Protein AF-0000000075168129 (afdb_homodimer)

Secondary structure (DSSP, 8-state):
----HHHHHHHHHHHHHHHHHHHHHTTTSSS--GGGS-HHHHHHTT--S---HHHHHHHHHHHHHHHHHHHHHHHTT-/----HHHHHHHHHHHHHHHHHHHHHTTTSSS--GGGS-HHHHHHTT--S---HHHHHHHHHHHHHHHHHHHHHHHTT-

Solvent-accessible surface area (backbone atoms only — not comparable to full-atom values): 9286 Å² total; per-residue (Å²): 131,84,73,55,58,57,58,56,52,50,52,54,49,51,58,52,46,53,51,52,53,50,47,64,75,34,66,86,45,91,68,62,57,79,86,68,49,51,57,70,57,28,53,76,67,73,41,72,72,68,72,49,66,68,58,48,52,47,50,49,51,50,52,49,51,52,51,49,53,55,52,52,59,56,61,62,68,110,130,85,74,55,58,57,57,56,50,50,52,52,49,50,56,52,47,53,52,52,52,49,47,64,75,35,64,86,44,89,68,61,58,78,87,69,49,51,57,72,56,27,54,76,66,74,41,70,73,67,72,49,66,68,59,48,54,49,52,49,53,47,51,51,53,51,50,49,51,53,51,53,57,57,60,64,67,112

Radius of gyration: 18.95 Å; Cα contacts (8 Å, |Δi|>4): 86; chains: 2; bounding box: 44×55×43 Å

Sequence (156 aa):
VFQPVKKRWESLLSDYKKITIWEASNSASAYGPYSSLKPGRRRKLHLPYSFDQQVFRSLDAVIKAQEARIASSATDIDVFQPVKKRWESLLSDYKKITIWEASNSASAYGPYSSLKPGRRRKLHLPYSFDQQVFRSLDAVIKAQEARIASSATDID

Organism: Asparagus officinalis (NCBI:txid4686)

Foldseek 3Di:
DPPDPVVVVVVLVVLLCLQVVVCVVCVVPPQDHPVSDQLVVCVVSVHDSDDDPVSSVVVVVVVVVVVVVVVVVVVVVD/DPPDPVVVVVVLVVLLCLQVVVCVVQVVPPQDHPVSDDLVVCVVSVHDSDDDPVSSVVVVVVVVVVVVVVVVVVVVVD

Structure (mmCIF, N/CA/C/O backbone):
data_AF-0000000075168129-model_v1
#
loop_
_entity.id
_entity.type
_entity.pdbx_description
1 polymer 'Uncharacterized protein'
#
loop_
_atom_site.group_PDB
_atom_site.id
_atom_site.type_symbol
_atom_site.label_atom_id
_atom_site.label_alt_id
_atom_site.label_comp_id
_atom_site.label_asym_id
_atom_site.label_entity_id
_atom_site.label_seq_i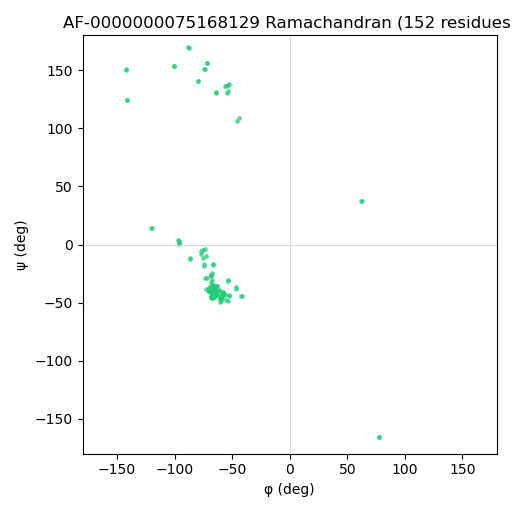d
_atom_site.pdbx_PDB_ins_code
_atom_site.Cartn_x
_atom_site.Cartn_y
_atom_site.Cartn_z
_atom_site.occupancy
_atom_site.B_iso_or_equiv
_atom_site.auth_seq_id
_atom_site.auth_comp_id
_atom_site.auth_asym_id
_atom_site.auth_atom_id
_atom_site.pdbx_PDB_model_num
ATOM 1 N N . VAL A 1 1 ? 1.338 2.492 -20.922 1 44.59 1 VAL A N 1
ATOM 2 C CA . VAL A 1 1 ? 2.543 2.014 -20.25 1 44.59 1 VAL A CA 1
ATOM 3 C C . VAL A 1 1 ? 2.244 1.745 -18.781 1 44.59 1 VAL A C 1
ATOM 5 O O . VAL A 1 1 ? 1.862 2.656 -18.047 1 44.59 1 VAL A O 1
ATOM 8 N N . PHE A 1 2 ? 1.716 0.613 -18.406 1 59.41 2 PHE A N 1
ATOM 9 C CA . PHE A 1 2 ? 1.431 0.196 -17.047 1 59.41 2 PHE A CA 1
ATOM 10 C C . PHE A 1 2 ? 2.619 0.48 -16.125 1 59.41 2 PHE A C 1
ATOM 12 O O . PHE A 1 2 ?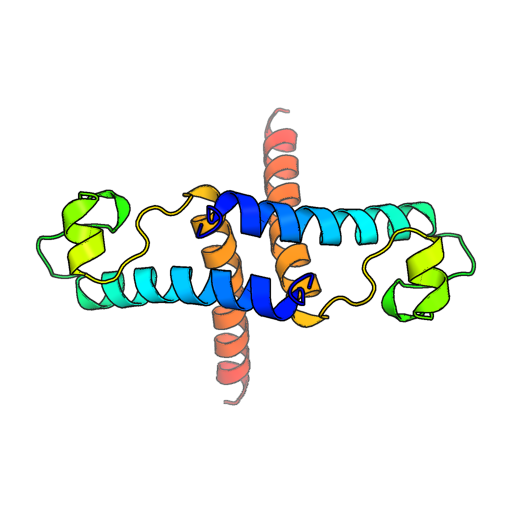 3.771 0.33 -16.547 1 59.41 2 PHE A O 1
ATOM 19 N N . GLN A 1 3 ? 2.562 1.463 -15.258 1 70.62 3 GLN A N 1
ATOM 20 C CA . GLN A 1 3 ? 3.625 1.721 -14.289 1 70.62 3 GLN A CA 1
ATOM 21 C C . GLN A 1 3 ? 3.939 0.471 -13.477 1 70.62 3 GLN A C 1
ATOM 23 O O . GLN A 1 3 ? 3.037 -0.285 -13.109 1 70.62 3 GLN A O 1
ATOM 28 N N . PRO A 1 4 ? 5.27 0.147 -13.352 1 86.94 4 PRO A N 1
ATOM 29 C CA . PRO A 1 4 ? 5.66 -0.979 -12.5 1 86.94 4 PRO A CA 1
ATOM 30 C C . PRO A 1 4 ? 5.109 -0.862 -11.078 1 86.94 4 PRO A C 1
ATOM 32 O O . PRO A 1 4 ? 4.941 0.248 -10.57 1 86.94 4 PRO A O 1
ATOM 35 N N . VAL A 1 5 ? 4.633 -1.906 -10.539 1 92.12 5 VAL A N 1
ATOM 36 C CA . VAL A 1 5 ? 4.023 -1.967 -9.219 1 92.12 5 VAL A CA 1
ATOM 37 C C . VAL A 1 5 ? 4.906 -1.231 -8.211 1 92.12 5 VAL A C 1
ATOM 39 O O . VAL A 1 5 ? 4.398 -0.544 -7.316 1 92.12 5 VAL A O 1
ATOM 42 N N . LYS A 1 6 ? 6.176 -1.323 -8.344 1 93.06 6 LYS A N 1
ATOM 43 C CA . LYS A 1 6 ? 7.098 -0.678 -7.41 1 93.06 6 LYS A CA 1
ATOM 44 C C . LYS A 1 6 ? 6.984 0.842 -7.488 1 93.06 6 LYS A C 1
ATOM 46 O O . LYS A 1 6 ? 7.023 1.526 -6.465 1 93.06 6 LYS A O 1
ATOM 51 N N . LYS A 1 7 ? 6.852 1.32 -8.688 1 92.56 7 LYS A N 1
ATOM 52 C CA . LYS A 1 7 ? 6.73 2.766 -8.859 1 92.56 7 LYS A CA 1
ATOM 53 C C . LYS A 1 7 ? 5.41 3.279 -8.297 1 92.56 7 LYS A C 1
ATOM 55 O O . LYS A 1 7 ? 5.359 4.363 -7.711 1 92.56 7 LYS A O 1
ATOM 60 N N . ARG A 1 8 ? 4.277 2.549 -8.484 1 92.38 8 ARG A N 1
ATOM 61 C CA . ARG A 1 8 ? 2.996 2.93 -7.902 1 92.38 8 ARG A CA 1
ATOM 62 C C . ARG A 1 8 ? 3.08 2.969 -6.379 1 92.38 8 ARG A C 1
ATOM 64 O O . ARG A 1 8 ? 2.566 3.895 -5.746 1 92.38 8 ARG A O 1
ATOM 71 N N . TRP A 1 9 ? 3.725 1.949 -5.828 1 94.69 9 TRP A N 1
ATOM 72 C CA . TRP A 1 9 ? 3.93 1.874 -4.387 1 94.69 9 TRP A CA 1
ATOM 73 C C . TRP A 1 9 ? 4.75 3.061 -3.891 1 94.69 9 TRP A C 1
ATOM 75 O O . TRP A 1 9 ? 4.352 3.744 -2.941 1 94.69 9 TRP A O 1
ATOM 85 N N . GLU A 1 10 ? 5.82 3.361 -4.582 1 93.81 10 GLU A N 1
ATOM 86 C CA . GLU A 1 10 ? 6.707 4.461 -4.207 1 93.81 10 GLU A CA 1
ATOM 87 C C . GLU A 1 10 ? 5.98 5.801 -4.277 1 93.81 10 GLU A C 1
ATOM 89 O O . GLU A 1 10 ? 6.23 6.688 -3.459 1 93.81 10 GLU A O 1
ATOM 94 N N . SER A 1 11 ? 5.137 5.883 -5.234 1 92.38 11 SER A N 1
ATOM 95 C CA . SER A 1 11 ? 4.355 7.105 -5.383 1 92.38 11 SER A CA 1
ATOM 96 C C . SER A 1 11 ? 3.418 7.309 -4.195 1 92.38 11 SER A C 1
ATOM 98 O O . SER A 1 11 ? 3.266 8.43 -3.705 1 92.38 11 SER A O 1
ATOM 100 N N . LEU A 1 12 ? 2.816 6.254 -3.734 1 94.12 12 LEU A N 1
ATOM 101 C CA . LEU A 1 12 ? 1.946 6.305 -2.564 1 94.12 12 LEU A CA 1
ATOM 102 C C . LEU A 1 12 ? 2.734 6.684 -1.315 1 94.12 12 LEU A C 1
ATOM 104 O O . LEU A 1 12 ? 2.307 7.543 -0.544 1 94.12 12 LEU A O 1
ATOM 108 N N . LEU A 1 13 ? 3.91 6.125 -1.262 1 95.31 13 LEU A N 1
ATOM 109 C CA . LEU A 1 13 ? 4.75 6.352 -0.091 1 95.31 13 LEU A CA 1
ATOM 110 C C . LEU A 1 13 ? 5.254 7.789 -0.053 1 95.31 13 LEU A C 1
ATOM 112 O O . LEU A 1 13 ? 5.383 8.375 1.022 1 95.31 13 LEU A O 1
ATOM 116 N N . SER A 1 14 ? 5.543 8.281 -1.188 1 96 14 SER A N 1
ATOM 117 C CA . SER A 1 14 ? 6.031 9.656 -1.27 1 96 14 SER A CA 1
ATOM 118 C C . SER A 1 14 ? 5.004 10.641 -0.717 1 96 14 SER A C 1
ATOM 120 O O . SER A 1 14 ? 5.352 11.547 0.045 1 96 14 SER A O 1
ATOM 122 N N . ASP A 1 15 ? 3.709 10.453 -1.128 1 95.56 15 ASP A N 1
ATOM 123 C CA . ASP A 1 15 ? 2.645 11.32 -0.632 1 95.56 15 ASP A CA 1
ATOM 124 C C . ASP A 1 15 ? 2.439 11.133 0.87 1 95.56 15 ASP A C 1
ATOM 126 O O . ASP A 1 15 ? 2.283 12.109 1.606 1 95.56 15 ASP A O 1
ATOM 130 N N . TYR A 1 16 ? 2.479 9.953 1.354 1 96.5 16 TYR A N 1
ATOM 131 C CA . TYR A 1 16 ? 2.375 9.633 2.773 1 96.5 16 TYR A CA 1
ATOM 132 C C . TYR A 1 16 ? 3.492 10.305 3.566 1 96.5 16 TYR A C 1
ATOM 134 O O . TYR A 1 16 ? 3.24 10.922 4.605 1 96.5 16 TYR A O 1
ATOM 142 N N . LYS A 1 17 ? 4.695 10.219 3.053 1 96.31 17 LYS A N 1
ATOM 143 C CA . LYS A 1 17 ? 5.848 10.781 3.746 1 96.31 17 LYS A CA 1
ATOM 144 C C . LYS A 1 17 ? 5.766 12.305 3.814 1 96.31 17 LYS A C 1
ATOM 146 O O . LYS A 1 17 ? 6.152 12.906 4.816 1 96.31 17 LYS A O 1
ATOM 151 N N . LYS A 1 18 ? 5.348 12.852 2.775 1 96.25 18 LYS A N 1
ATOM 152 C CA . LYS A 1 18 ? 5.191 14.305 2.76 1 96.25 18 LYS A CA 1
ATOM 153 C C . LYS A 1 18 ? 4.273 14.766 3.887 1 96.25 18 LYS A C 1
ATOM 155 O O . LYS A 1 18 ? 4.586 15.734 4.59 1 96.25 18 LYS A O 1
ATOM 160 N N . ILE A 1 19 ? 3.18 14.062 4.098 1 96.31 19 ILE A N 1
ATOM 161 C CA . ILE A 1 19 ? 2.207 14.406 5.129 1 96.31 19 ILE A CA 1
ATOM 162 C C . ILE A 1 19 ? 2.822 14.188 6.508 1 96.31 19 ILE A C 1
ATOM 164 O O . ILE A 1 19 ? 2.742 15.062 7.375 1 96.31 19 ILE A O 1
ATOM 168 N N . THR A 1 20 ? 3.457 13.094 6.656 1 95.5 20 THR A N 1
ATOM 169 C CA . THR A 1 20 ? 4.004 12.742 7.961 1 95.5 20 THR A CA 1
ATOM 170 C C . THR A 1 20 ? 5.141 13.688 8.344 1 95.5 20 THR A C 1
ATOM 172 O O . THR A 1 20 ? 5.25 14.094 9.5 1 95.5 20 THR A O 1
ATOM 175 N N . ILE A 1 21 ? 5.984 13.992 7.359 1 94.31 21 ILE A N 1
ATOM 176 C CA . ILE A 1 21 ? 7.098 14.898 7.602 1 94.31 21 ILE A CA 1
ATOM 177 C C . ILE A 1 21 ? 6.562 16.281 7.941 1 94.31 21 ILE A C 1
ATOM 179 O O . ILE A 1 21 ? 7.039 16.938 8.875 1 94.31 21 ILE A O 1
ATOM 183 N N . TRP A 1 22 ? 5.598 16.672 7.168 1 95.12 22 TRP A N 1
ATOM 184 C CA . TRP A 1 22 ? 4.984 17.953 7.449 1 95.12 22 TRP A CA 1
ATOM 185 C C . TRP A 1 22 ? 4.375 17.984 8.844 1 95.12 22 TRP A C 1
ATOM 187 O O . TRP A 1 22 ? 4.582 18.938 9.609 1 95.12 22 TRP A O 1
ATOM 197 N N . GLU A 1 23 ? 3.582 16.953 9.211 1 93.81 23 GLU A N 1
ATOM 198 C CA . GLU A 1 23 ? 2.932 16.906 10.516 1 93.81 23 GLU A CA 1
ATOM 199 C C . GLU A 1 23 ? 3.957 16.891 11.641 1 93.81 23 GLU A C 1
ATOM 201 O O . GLU A 1 23 ? 3.758 17.516 12.68 1 93.81 23 GLU A O 1
ATOM 206 N N . ALA A 1 24 ? 5.004 16.172 11.398 1 92.12 24 ALA A N 1
ATOM 207 C CA . ALA A 1 24 ? 6.059 16.094 12.406 1 92.12 24 ALA A CA 1
ATOM 208 C C . ALA A 1 24 ? 6.711 17.469 12.617 1 92.12 24 ALA A C 1
ATOM 210 O O . ALA A 1 24 ? 7.031 17.828 13.75 1 92.12 24 ALA A O 1
ATOM 211 N N . SER A 1 25 ? 6.906 18.172 11.562 1 91.56 25 SER A N 1
ATOM 212 C CA . SER A 1 25 ? 7.578 19.469 11.609 1 91.56 25 SER A CA 1
ATOM 213 C C . SER A 1 25 ? 6.668 20.547 12.195 1 91.56 25 SER A C 1
ATOM 215 O O . SER A 1 25 ? 7.148 21.562 12.695 1 91.56 25 SER A O 1
ATOM 217 N N . ASN A 1 26 ? 5.367 20.281 12.242 1 89.38 26 ASN A N 1
ATOM 218 C CA . ASN A 1 26 ? 4.422 21.297 12.672 1 89.38 26 ASN A CA 1
ATOM 219 C C . ASN A 1 26 ? 3.637 20.859 13.898 1 89.38 26 ASN A C 1
ATOM 221 O O . ASN A 1 26 ? 2.543 21.359 14.156 1 89.38 26 ASN A O 1
ATOM 225 N N . SER A 1 27 ? 4.09 19.875 14.5 1 82.31 27 SER A N 1
ATOM 226 C CA . SER A 1 27 ? 3.42 19.297 15.672 1 82.31 27 SER A CA 1
ATOM 227 C C . SER A 1 27 ? 3.154 20.359 16.734 1 82.31 27 SER A C 1
ATOM 229 O O . SER A 1 27 ? 2.148 20.312 17.438 1 82.31 27 SER A O 1
ATOM 231 N N . ALA A 1 28 ? 3.998 21.281 16.75 1 78.5 28 ALA A N 1
ATOM 232 C CA . ALA A 1 28 ? 3.883 22.328 17.766 1 78.5 28 ALA A CA 1
ATOM 233 C C . ALA A 1 28 ? 3.158 23.547 17.203 1 78.5 28 ALA A C 1
ATOM 235 O O . ALA A 1 28 ? 2.846 24.484 17.938 1 78.5 28 ALA A O 1
ATOM 236 N N . SER A 1 29 ? 2.818 23.375 15.992 1 74.44 29 SER A N 1
ATOM 237 C CA . SER A 1 29 ? 2.232 24.547 15.352 1 74.44 29 SER A CA 1
ATOM 238 C C . SER A 1 29 ? 0.725 24.609 15.57 1 74.44 29 SER A C 1
ATOM 240 O O . SER A 1 29 ? 0.138 23.672 16.125 1 74.44 29 SER A O 1
ATOM 242 N N . ALA A 1 30 ? 0.161 25.734 15.219 1 77.25 30 ALA A N 1
ATOM 243 C CA . ALA A 1 30 ? -1.271 25.984 15.344 1 77.25 30 ALA A CA 1
ATOM 244 C C . ALA A 1 30 ? -2.053 25.297 14.234 1 77.25 30 ALA A C 1
ATOM 246 O O . ALA A 1 30 ? -3.285 25.234 14.273 1 77.25 30 ALA A O 1
ATOM 247 N N . TYR A 1 31 ? -1.529 24.672 13.242 1 81.06 31 TYR A N 1
ATOM 248 C CA . TYR A 1 31 ? -2.223 24.156 12.062 1 81.06 31 TYR A CA 1
ATOM 249 C C . TYR A 1 31 ? -3.037 22.922 12.414 1 81.06 31 TYR A C 1
ATOM 251 O O . TYR A 1 31 ? -4.07 22.656 11.797 1 81.06 31 TYR A O 1
ATOM 259 N N . GLY A 1 32 ? -2.693 22.203 13.312 1 84.38 32 GLY A N 1
ATOM 260 C CA . GLY A 1 32 ? -3.375 20.953 13.586 1 84.38 32 GLY A CA 1
ATOM 261 C C . GLY A 1 32 ? -2.988 19.844 12.625 1 84.38 32 GLY A C 1
ATOM 262 O O . GLY A 1 32 ? -2.01 19.969 11.883 1 84.38 32 GLY A O 1
ATOM 263 N N . PRO A 1 33 ? -3.807 18.719 12.617 1 90.81 33 PRO A N 1
ATOM 264 C CA . PRO A 1 33 ? -3.512 17.594 11.719 1 90.81 33 PRO A CA 1
ATOM 265 C C . PRO A 1 33 ? -3.809 17.922 10.258 1 90.81 33 PRO A C 1
ATOM 267 O O . PRO A 1 33 ? -4.52 18.891 9.969 1 90.81 33 PRO A O 1
ATOM 270 N N . TYR A 1 34 ? -3.148 17.219 9.328 1 94 34 TYR A N 1
ATOM 271 C CA . TYR A 1 34 ? -3.332 17.375 7.887 1 94 34 TYR A CA 1
ATOM 272 C C . TYR A 1 34 ? -4.809 17.516 7.535 1 94 34 TYR A C 1
ATOM 274 O O . TYR A 1 34 ? -5.18 18.344 6.699 1 94 34 TYR A O 1
ATOM 282 N N . SER A 1 35 ? -5.656 16.641 8.172 1 92.44 35 SER A N 1
ATOM 283 C CA . SER A 1 35 ? -7.07 16.578 7.828 1 92.44 35 SER A CA 1
ATOM 284 C C . SER A 1 35 ? -7.797 17.859 8.203 1 92.44 35 SER A C 1
ATOM 286 O O . SER A 1 35 ? -8.883 18.141 7.695 1 92.44 35 SER A O 1
ATOM 288 N N . SER A 1 36 ? -7.234 18.656 9.039 1 92.25 36 SER A N 1
ATOM 289 C CA . SER A 1 36 ? -7.859 19.891 9.508 1 92.25 36 SER A CA 1
ATOM 290 C C . SER A 1 36 ? -7.566 21.047 8.562 1 92.25 36 SER A C 1
ATOM 292 O O . SER A 1 36 ? -8.203 22.109 8.648 1 92.25 36 SER A O 1
ATOM 294 N N . LEU A 1 37 ? -6.695 20.859 7.727 1 92.81 37 LEU A N 1
ATOM 295 C CA . LEU A 1 37 ? -6.285 21.922 6.809 1 92.81 37 LEU A CA 1
ATOM 296 C C . LEU A 1 37 ? -7.281 22.047 5.656 1 92.81 37 LEU A C 1
ATOM 298 O O . LEU A 1 37 ? -7.77 21.047 5.137 1 92.81 37 LEU A O 1
ATOM 302 N N . LYS A 1 38 ? -7.512 23.297 5.305 1 93.25 38 LYS A N 1
ATOM 303 C CA . LYS A 1 38 ? -8.32 23.562 4.121 1 93.25 38 LYS A CA 1
ATOM 304 C C . LYS A 1 38 ? -7.535 23.266 2.844 1 93.25 38 LYS A C 1
ATOM 306 O O . LYS A 1 38 ? -6.312 23.406 2.814 1 93.25 38 LYS A O 1
ATOM 311 N N . PRO A 1 39 ? -8.242 22.906 1.817 1 93.5 39 PRO A N 1
ATOM 312 C CA . PRO A 1 39 ? -7.59 22.531 0.563 1 93.5 39 PRO A CA 1
ATOM 313 C C . PRO A 1 39 ? -6.613 23.594 0.065 1 93.5 39 PRO A C 1
ATOM 315 O O . PRO A 1 39 ? -5.52 23.266 -0.403 1 93.5 39 PRO A O 1
ATOM 318 N N . GLY A 1 40 ? -6.992 24.828 0.115 1 94.25 40 GLY A N 1
ATOM 319 C CA . GLY A 1 40 ? -6.113 25.906 -0.315 1 94.25 40 GLY A CA 1
ATOM 320 C C . GLY A 1 40 ? -4.801 25.938 0.444 1 94.25 40 GLY A C 1
ATOM 321 O O . GLY A 1 40 ? -3.746 26.203 -0.141 1 94.25 40 GLY A O 1
ATOM 322 N N . ARG A 1 41 ? -4.789 25.719 1.723 1 92.88 41 ARG A N 1
ATOM 323 C CA . ARG A 1 41 ? -3.596 25.719 2.562 1 92.88 41 ARG A CA 1
ATOM 324 C C . ARG A 1 41 ? -2.703 24.516 2.232 1 92.88 41 ARG A C 1
ATOM 326 O O . ARG A 1 41 ? -1.479 24.641 2.191 1 92.88 41 ARG A O 1
ATOM 333 N N . ARG A 1 42 ? -3.324 23.391 1.9 1 94.62 42 ARG A N 1
ATOM 334 C CA . ARG A 1 42 ? -2.561 22.203 1.522 1 94.62 42 ARG A CA 1
ATOM 335 C C . ARG A 1 42 ? -1.787 22.438 0.229 1 94.62 42 ARG A C 1
ATOM 337 O O . ARG A 1 42 ? -0.636 22.016 0.101 1 94.62 42 ARG A O 1
ATOM 344 N N . ARG A 1 43 ? -2.398 23.156 -0.634 1 95.25 43 ARG A N 1
ATOM 345 C CA . ARG A 1 43 ? -1.733 23.484 -1.889 1 95.25 43 ARG A CA 1
ATOM 346 C C . ARG A 1 43 ? -0.525 24.391 -1.643 1 95.25 43 ARG A C 1
ATOM 348 O O . ARG A 1 43 ? 0.53 24.203 -2.25 1 95.25 43 ARG A O 1
ATOM 355 N N . LYS A 1 44 ? -0.657 25.328 -0.757 1 93.94 44 LYS A N 1
ATOM 356 C CA . LYS A 1 44 ? 0.415 26.266 -0.443 1 93.94 44 LYS A CA 1
ATOM 357 C C . LYS A 1 44 ? 1.579 25.562 0.25 1 93.94 44 LYS A C 1
ATOM 359 O O . LYS A 1 44 ? 2.734 25.969 0.097 1 93.94 44 LYS A O 1
ATOM 364 N N . LEU A 1 45 ? 1.232 24.516 0.892 1 92.88 45 LEU A N 1
ATOM 365 C CA . LEU A 1 45 ? 2.23 23.781 1.663 1 92.88 45 LEU A CA 1
ATOM 366 C C . LEU A 1 45 ? 2.785 22.609 0.86 1 92.88 45 LEU A C 1
ATOM 368 O O . LEU A 1 45 ? 3.572 21.812 1.377 1 92.88 45 LEU A O 1
ATOM 372 N N . HIS A 1 46 ? 2.406 22.422 -0.36 1 94.19 46 HIS A N 1
ATOM 373 C CA . HIS A 1 46 ? 2.854 21.375 -1.273 1 94.19 46 HIS A CA 1
ATOM 374 C C . HIS A 1 46 ? 2.488 20 -0.747 1 94.19 46 HIS A C 1
ATOM 376 O O . HIS A 1 46 ? 3.283 19.062 -0.846 1 94.19 46 HIS A O 1
ATOM 382 N N . LEU A 1 47 ? 1.345 20 -0.172 1 95.25 47 LEU A N 1
ATOM 383 C CA . LEU A 1 47 ? 0.793 18.734 0.316 1 95.25 47 LEU A CA 1
ATOM 384 C C . LEU A 1 47 ? -0.237 18.188 -0.661 1 95.25 47 LEU A C 1
ATOM 386 O O . LEU A 1 47 ? -0.823 18.922 -1.446 1 95.25 47 LEU A O 1
ATOM 390 N N . PRO A 1 48 ? -0.422 16.875 -0.663 1 94.56 48 PRO A N 1
ATOM 391 C CA . PRO A 1 48 ? -1.496 16.328 -1.494 1 94.56 48 PRO A CA 1
ATOM 392 C C . PRO A 1 48 ? -2.859 16.938 -1.179 1 94.56 48 PRO A C 1
ATOM 394 O O . PRO A 1 48 ? -3.172 17.188 -0.013 1 94.56 48 PRO A O 1
ATOM 397 N N . TYR A 1 49 ? -3.504 17.219 -2.189 1 91.19 49 TYR A N 1
ATOM 398 C CA . TYR A 1 49 ? -4.797 17.891 -2.061 1 91.19 49 TYR A CA 1
ATOM 399 C C . TYR A 1 49 ? -5.727 17.094 -1.145 1 91.19 49 TYR A C 1
ATOM 401 O O . TYR A 1 49 ? -6.441 17.688 -0.328 1 91.19 49 TYR A O 1
ATOM 409 N N . SER A 1 50 ? -5.797 15.836 -1.399 1 91.75 50 SER A N 1
ATOM 410 C CA . SER A 1 50 ? -6.57 14.93 -0.549 1 91.75 50 SER A CA 1
ATOM 411 C C . SER A 1 50 ? -5.871 13.586 -0.388 1 91.75 50 SER A C 1
ATOM 413 O O . SER A 1 50 ? -5.098 13.18 -1.255 1 91.75 50 SER A O 1
ATOM 415 N N . PHE A 1 51 ? -6.145 13.016 0.778 1 94.94 51 PHE A N 1
ATOM 416 C CA . PHE A 1 51 ? -5.602 11.688 1.05 1 94.94 51 PHE A CA 1
ATOM 417 C C . PHE A 1 51 ? -6.617 10.828 1.799 1 94.94 51 PHE A C 1
ATOM 419 O O . PHE A 1 51 ? -7.156 11.25 2.824 1 94.94 51 PHE A O 1
ATOM 426 N N . ASP A 1 52 ? -6.848 9.734 1.178 1 95.31 52 ASP A N 1
ATOM 427 C CA . ASP A 1 52 ? -7.832 8.828 1.767 1 95.31 52 ASP A CA 1
ATOM 428 C C . ASP A 1 52 ? -7.363 8.312 3.125 1 95.31 52 ASP A C 1
ATOM 430 O O . ASP A 1 52 ? -6.23 7.855 3.262 1 95.31 52 ASP A O 1
ATOM 434 N N . GLN A 1 53 ? -8.312 8.406 4.137 1 93.69 53 GLN A N 1
ATOM 435 C CA . GLN A 1 53 ? -7.938 8.078 5.508 1 93.69 53 GLN A CA 1
ATOM 436 C C . GLN A 1 53 ? -7.641 6.594 5.656 1 93.69 53 GLN A C 1
ATOM 438 O O . GLN A 1 53 ? -6.766 6.203 6.434 1 93.69 53 GLN A O 1
ATOM 443 N N . GLN A 1 54 ? -8.352 5.754 4.965 1 92.81 54 GLN A N 1
ATOM 444 C CA . GLN A 1 54 ? -8.109 4.316 5.051 1 92.81 54 GLN A CA 1
ATOM 445 C C . GLN A 1 54 ? -6.75 3.947 4.473 1 92.81 54 GLN A C 1
ATOM 447 O O . GLN A 1 54 ? -6.023 3.139 5.051 1 92.81 54 GLN A O 1
ATOM 452 N N . VAL A 1 55 ? -6.457 4.547 3.377 1 94.62 55 VAL A N 1
ATOM 453 C CA . VAL A 1 55 ? -5.164 4.305 2.748 1 94.62 55 VAL A CA 1
ATOM 454 C C . VAL A 1 55 ? -4.043 4.797 3.662 1 94.62 55 VAL A C 1
ATOM 456 O O . VAL A 1 55 ? -3.055 4.094 3.879 1 94.62 55 VAL A O 1
ATOM 459 N N . PHE A 1 56 ? -4.238 5.977 4.281 1 95.5 56 PHE A N 1
ATOM 460 C CA . PHE A 1 56 ? -3.236 6.531 5.184 1 95.5 56 PHE A CA 1
ATOM 461 C C . PHE A 1 56 ? -2.955 5.574 6.336 1 95.5 56 PHE A C 1
ATOM 463 O O . PHE A 1 56 ? -1.795 5.281 6.637 1 95.5 56 PHE A O 1
ATOM 470 N N . ARG A 1 57 ? -4.016 5.066 6.895 1 93.62 57 ARG A N 1
ATOM 471 C CA . ARG A 1 57 ? -3.869 4.18 8.047 1 93.62 57 ARG A CA 1
ATOM 472 C C . ARG A 1 57 ? -3.17 2.883 7.648 1 93.62 57 ARG A C 1
ATOM 474 O O . ARG A 1 57 ? -2.396 2.326 8.43 1 93.62 57 ARG A O 1
ATOM 481 N N . SER A 1 58 ? -3.428 2.418 6.5 1 94.12 58 SER A N 1
ATOM 482 C CA . SER A 1 58 ? -2.799 1.194 6.012 1 94.12 58 SER A CA 1
ATOM 483 C C . SER A 1 58 ? -1.303 1.39 5.797 1 94.12 58 SER A C 1
ATOM 485 O O . SER A 1 58 ? -0.497 0.552 6.207 1 94.12 58 SER A O 1
ATOM 487 N N . LEU A 1 59 ? -0.978 2.457 5.18 1 94.56 59 LEU A N 1
ATOM 488 C CA . LEU A 1 59 ? 0.431 2.764 4.961 1 94.56 59 LEU A CA 1
ATOM 489 C C . LEU A 1 59 ? 1.153 2.984 6.285 1 94.56 59 LEU A C 1
ATOM 491 O O . LEU A 1 59 ? 2.256 2.471 6.488 1 94.56 59 LEU A O 1
ATOM 495 N N . ASP A 1 60 ? 0.492 3.693 7.117 1 94 60 ASP A N 1
ATOM 496 C CA . ASP A 1 60 ? 1.051 3.988 8.43 1 94 60 ASP A CA 1
ATOM 497 C C . ASP A 1 60 ? 1.373 2.705 9.195 1 94 60 ASP A C 1
ATOM 499 O O . ASP A 1 60 ? 2.432 2.594 9.812 1 94 60 ASP A O 1
ATOM 503 N N . ALA A 1 61 ? 0.476 1.79 9.094 1 91.06 61 ALA A N 1
ATOM 504 C CA . ALA A 1 61 ? 0.664 0.515 9.781 1 91.06 61 ALA A CA 1
ATOM 505 C C . ALA A 1 61 ? 1.874 -0.232 9.227 1 91.06 61 ALA A C 1
ATOM 507 O O . ALA A 1 61 ? 2.654 -0.811 9.984 1 91.06 61 ALA A O 1
ATOM 508 N N . VAL A 1 62 ? 2.055 -0.185 7.93 1 90.56 62 VAL A N 1
ATOM 509 C CA . VAL A 1 62 ? 3.152 -0.89 7.277 1 90.56 62 VAL A CA 1
ATOM 510 C C . VAL A 1 62 ? 4.484 -0.244 7.66 1 90.56 62 VAL A C 1
ATOM 512 O O . VAL A 1 62 ? 5.438 -0.938 8.016 1 90.56 62 VAL A O 1
ATOM 515 N N . ILE A 1 63 ? 4.488 0.993 7.605 1 92.5 63 ILE A N 1
ATOM 516 C CA . ILE A 1 63 ? 5.734 1.723 7.82 1 92.5 63 ILE A CA 1
ATOM 517 C C . ILE A 1 63 ? 6.141 1.621 9.289 1 92.5 63 ILE A C 1
ATOM 519 O O . ILE A 1 63 ? 7.312 1.388 9.602 1 92.5 63 ILE A O 1
ATOM 523 N N . LYS A 1 64 ? 5.211 1.707 10.156 1 91.25 64 LYS A N 1
ATOM 524 C CA . LYS A 1 64 ? 5.516 1.614 11.586 1 91.25 64 LYS A CA 1
ATOM 525 C C . LYS A 1 64 ? 5.977 0.208 11.953 1 91.25 64 LYS A C 1
ATOM 527 O O . LYS A 1 64 ? 6.871 0.042 12.789 1 91.25 64 LYS A O 1
ATOM 532 N N . ALA A 1 65 ? 5.352 -0.768 11.32 1 88 65 ALA A N 1
ATOM 533 C CA . ALA A 1 65 ? 5.789 -2.141 11.547 1 88 65 ALA A CA 1
ATOM 534 C C . ALA A 1 65 ? 7.215 -2.354 11.039 1 88 65 ALA A C 1
ATOM 536 O O . ALA A 1 65 ? 8.008 -3.057 11.672 1 88 65 ALA A O 1
ATOM 537 N N . GLN A 1 66 ? 7.547 -1.802 9.93 1 88.75 66 GLN A N 1
ATOM 538 C CA . GLN A 1 66 ? 8.891 -1.914 9.367 1 88.75 66 GLN A CA 1
ATOM 539 C C . GLN A 1 66 ? 9.914 -1.227 10.266 1 88.75 66 GLN A C 1
ATOM 541 O O . GLN A 1 66 ? 11 -1.763 10.492 1 88.75 66 GLN A O 1
ATOM 546 N N . GLU A 1 67 ? 9.523 -0.052 10.742 1 89.94 67 GLU A N 1
ATOM 547 C CA . GLU A 1 67 ? 10.406 0.702 11.617 1 89.94 67 GLU A CA 1
ATOM 548 C C . GLU A 1 67 ? 10.633 -0.031 12.938 1 89.94 67 GLU A C 1
ATOM 550 O O . GLU A 1 67 ? 11.742 -0.028 13.477 1 89.94 67 GLU A O 1
ATOM 555 N N . ALA A 1 68 ? 9.578 -0.628 13.391 1 90.75 68 ALA A N 1
ATOM 556 C CA . ALA A 1 68 ? 9.672 -1.384 14.641 1 90.75 68 ALA A CA 1
ATOM 557 C C . ALA A 1 68 ? 10.602 -2.586 14.477 1 90.75 68 ALA A C 1
ATOM 559 O O . ALA A 1 68 ? 11.352 -2.922 15.398 1 90.75 68 ALA A O 1
ATOM 560 N N . ARG A 1 69 ? 10.555 -3.258 13.367 1 87.75 69 ARG A N 1
ATOM 561 C CA . ARG A 1 69 ? 11.422 -4.398 13.078 1 87.75 69 ARG A CA 1
ATOM 562 C C . ARG A 1 69 ? 12.883 -3.971 13 1 87.75 69 ARG A C 1
ATOM 564 O O . ARG A 1 69 ? 13.766 -4.66 13.516 1 87.75 69 ARG A O 1
ATOM 571 N N . ILE A 1 70 ? 13.062 -2.814 12.336 1 89.38 70 ILE A N 1
A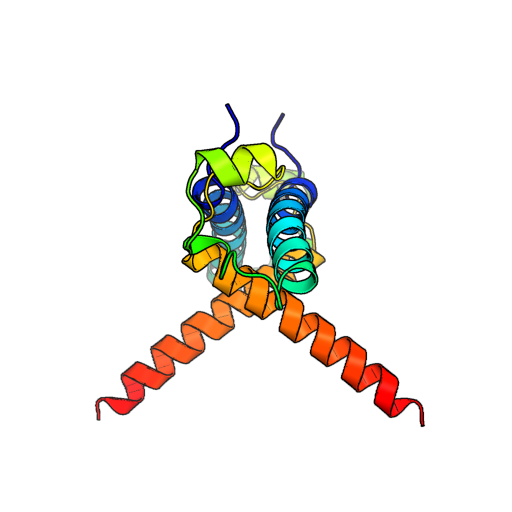TOM 572 C CA . ILE A 1 70 ? 14.414 -2.297 12.18 1 89.38 70 ILE A CA 1
ATOM 573 C C . ILE A 1 70 ? 14.969 -1.882 13.539 1 89.38 70 ILE A C 1
ATOM 575 O O . ILE A 1 70 ? 16.125 -2.154 13.852 1 89.38 70 ILE A O 1
ATOM 579 N N . ALA A 1 71 ? 14.133 -1.301 14.336 1 92 71 ALA A N 1
ATOM 580 C CA . ALA A 1 71 ? 14.547 -0.839 15.664 1 92 71 ALA A CA 1
ATOM 581 C C . ALA A 1 71 ? 14.852 -2.018 16.578 1 92 71 ALA A C 1
ATOM 583 O O . ALA A 1 71 ? 15.75 -1.934 17.422 1 92 71 ALA A O 1
ATOM 584 N N . SER A 1 72 ? 14.07 -3.023 16.469 1 91.75 72 SER A N 1
ATOM 585 C CA . SER A 1 72 ? 14.258 -4.199 17.312 1 91.75 72 SER A CA 1
ATOM 586 C C . SER A 1 72 ? 15.531 -4.949 16.938 1 91.75 72 SER A C 1
ATOM 588 O O . SER A 1 72 ? 16.172 -5.578 17.781 1 91.75 72 SER A O 1
ATOM 590 N N . SER A 1 73 ? 15.789 -5.016 15.641 1 86.19 73 SER A N 1
ATOM 591 C CA . SER A 1 73 ? 17.016 -5.68 15.188 1 86.19 73 SER A CA 1
ATOM 592 C C . SER A 1 73 ? 18.25 -4.898 15.602 1 86.19 73 SER A C 1
ATOM 594 O O . SER A 1 73 ? 19.328 -5.469 15.734 1 86.19 73 SER A O 1
ATOM 596 N N . ALA A 1 74 ? 18.125 -3.721 15.68 1 85.25 74 ALA A N 1
ATOM 597 C CA . ALA A 1 74 ? 19.234 -2.861 16.094 1 85.25 74 ALA A CA 1
ATOM 598 C C . ALA A 1 74 ? 19.5 -3.016 17.594 1 85.25 74 ALA A C 1
ATOM 600 O O . ALA A 1 74 ? 20.625 -2.787 18.047 1 85.25 74 ALA A O 1
ATOM 601 N N . THR A 1 75 ? 18.422 -3.152 18.344 1 70.38 75 THR A N 1
ATOM 602 C CA . THR A 1 75 ? 18.625 -3.299 19.781 1 70.38 75 THR A CA 1
ATOM 603 C C . THR A 1 75 ? 19.297 -4.629 20.109 1 70.38 75 THR A C 1
ATOM 605 O O . THR A 1 75 ? 19.922 -4.777 21.156 1 70.38 75 THR A O 1
ATOM 608 N N . ASP A 1 76 ? 19.141 -5.574 19.234 1 60.56 76 ASP A N 1
ATOM 609 C CA . ASP A 1 76 ? 19.734 -6.875 19.516 1 60.56 76 ASP A CA 1
ATOM 610 C C . ASP A 1 76 ? 21.234 -6.848 19.297 1 60.56 76 ASP A C 1
ATOM 612 O O . ASP A 1 76 ? 21.922 -7.855 19.484 1 60.56 76 ASP A O 1
ATOM 616 N N . ILE A 1 77 ? 21.703 -5.84 18.703 1 59.03 77 ILE A N 1
ATOM 617 C CA . ILE A 1 77 ? 23.156 -5.801 18.531 1 59.03 77 ILE A CA 1
ATOM 618 C C . ILE A 1 77 ? 23.828 -5.484 19.859 1 59.03 77 ILE A C 1
ATOM 620 O O . ILE A 1 77 ? 25.047 -5.57 19.984 1 59.03 77 ILE A O 1
ATOM 624 N N . ASP A 1 78 ? 23.219 -5.211 20.984 1 40.56 78 ASP A N 1
ATOM 625 C CA . ASP A 1 78 ? 24.078 -5.098 22.156 1 40.56 78 ASP A CA 1
ATOM 626 C C . ASP A 1 78 ? 24.594 -6.469 22.594 1 40.56 78 ASP A C 1
ATOM 628 O O . ASP A 1 78 ? 23.844 -7.449 22.578 1 40.56 78 ASP A O 1
ATOM 632 N N . VAL B 1 1 ? -4.051 14.062 -15.195 1 43.78 1 VAL B N 1
ATOM 633 C CA . VAL B 1 1 ? -5.035 13.891 -14.133 1 43.78 1 VAL B CA 1
ATOM 634 C C . VAL B 1 1 ? -4.484 12.953 -13.062 1 43.78 1 VAL B C 1
ATOM 636 O O . VAL B 1 1 ? -4.137 11.805 -13.352 1 43.78 1 VAL B O 1
ATOM 639 N N . PHE B 1 2 ? -3.77 13.438 -12.07 1 59.25 2 PHE B N 1
ATOM 640 C CA . PHE B 1 2 ? -3.244 12.688 -10.938 1 59.25 2 PHE B CA 1
ATOM 641 C C . PHE B 1 2 ? -4.305 11.742 -10.375 1 59.25 2 PHE B C 1
ATOM 643 O O . PHE B 1 2 ? -5.488 12.078 -10.352 1 59.25 2 PHE B O 1
ATOM 650 N N . GLN B 1 3 ? -4.199 10.422 -10.547 1 70.31 3 GLN B N 1
ATOM 651 C CA . GLN B 1 3 ? -5.133 9.469 -9.961 1 70.31 3 GLN B CA 1
ATOM 652 C C . GLN B 1 3 ? -5.25 9.664 -8.453 1 70.31 3 GLN B C 1
ATOM 654 O O . GLN B 1 3 ? -4.258 9.945 -7.781 1 70.31 3 GLN B O 1
ATOM 659 N N . PRO B 1 4 ? -6.516 9.75 -7.965 1 87 4 PRO B N 1
ATOM 660 C CA . PRO B 1 4 ? -6.711 9.828 -6.516 1 87 4 PRO B CA 1
ATOM 661 C C . PRO B 1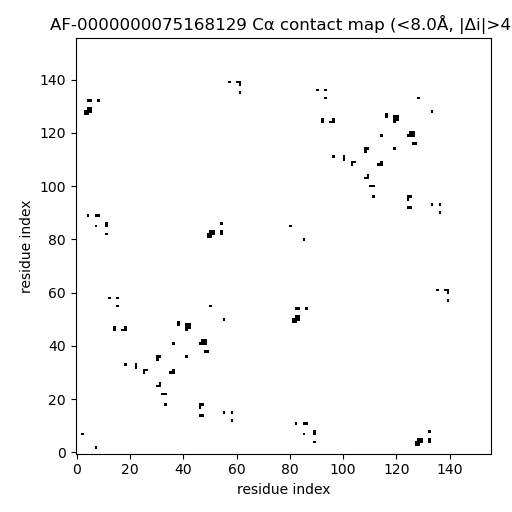 4 ? -6 8.703 -5.762 1 87 4 PRO B C 1
ATOM 663 O O . PRO B 1 4 ? -5.852 7.598 -6.293 1 87 4 PRO B O 1
ATOM 666 N N . VAL B 1 5 ? -5.402 8.984 -4.691 1 92.12 5 VAL B N 1
ATOM 667 C CA . VAL B 1 5 ? -4.629 8.055 -3.875 1 92.12 5 VAL B CA 1
ATOM 668 C C . VAL B 1 5 ? -5.418 6.762 -3.676 1 92.12 5 VAL B C 1
ATOM 670 O O . VAL B 1 5 ? -4.848 5.668 -3.709 1 92.12 5 VAL B O 1
ATOM 673 N N . LYS B 1 6 ? -6.684 6.84 -3.51 1 93 6 LYS B N 1
ATOM 674 C CA . LYS B 1 6 ? -7.516 5.66 -3.283 1 93 6 LYS B CA 1
ATOM 675 C C . LYS B 1 6 ? -7.512 4.742 -4.5 1 93 6 LYS B C 1
ATOM 677 O O . LYS B 1 6 ? -7.465 3.518 -4.363 1 93 6 LYS B O 1
ATOM 682 N N . LYS B 1 7 ? -7.562 5.344 -5.656 1 92.56 7 LYS B N 1
ATOM 683 C CA . LYS B 1 7 ? -7.562 4.547 -6.879 1 92.56 7 LYS B CA 1
ATOM 684 C C . LYS B 1 7 ? -6.215 3.857 -7.086 1 92.56 7 LYS B C 1
ATOM 686 O O . LYS B 1 7 ? -6.16 2.719 -7.551 1 92.56 7 LYS B O 1
ATOM 691 N N . ARG B 1 8 ? -5.074 4.547 -6.805 1 92.31 8 ARG B N 1
ATOM 692 C CA . ARG B 1 8 ? -3.756 3.928 -6.891 1 92.31 8 ARG B CA 1
ATOM 693 C C . ARG B 1 8 ? -3.645 2.736 -5.945 1 92.31 8 ARG B C 1
ATOM 695 O O . ARG B 1 8 ? -3.121 1.686 -6.32 1 92.31 8 ARG B O 1
ATOM 702 N N .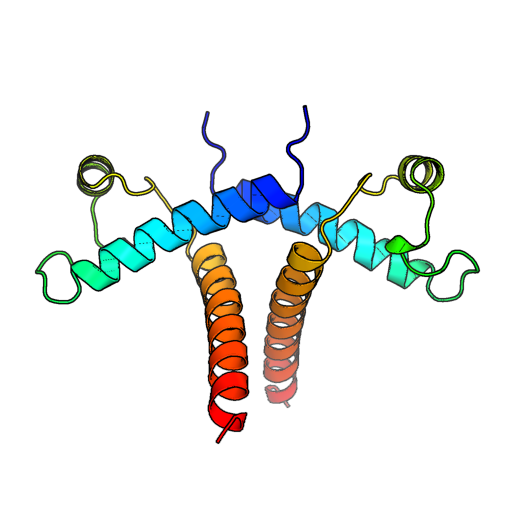 TRP B 1 9 ? -4.145 2.949 -4.723 1 94.56 9 TRP B N 1
ATOM 703 C CA . TRP B 1 9 ? -4.16 1.887 -3.723 1 94.56 9 TRP B CA 1
ATOM 704 C C . TRP B 1 9 ? -4.977 0.693 -4.207 1 94.56 9 TRP B C 1
ATOM 706 O O . TRP B 1 9 ? -4.508 -0.446 -4.172 1 94.56 9 TRP B O 1
ATOM 716 N N . GLU B 1 10 ? -6.141 0.956 -4.738 1 93.94 10 GLU B N 1
ATOM 717 C CA . GLU B 1 10 ? -7.035 -0.092 -5.223 1 93.94 10 GLU B CA 1
ATOM 718 C C . GLU B 1 10 ? -6.41 -0.861 -6.383 1 93.94 10 GLU B C 1
ATOM 720 O O . GLU B 1 10 ? -6.602 -2.072 -6.508 1 93.94 10 GLU B O 1
ATOM 725 N N . SER B 1 11 ? -5.707 -0.118 -7.156 1 92.5 11 SER B N 1
ATOM 726 C CA . SER B 1 11 ? -5.027 -0.75 -8.281 1 92.5 11 SER B CA 1
ATOM 727 C C . SER B 1 11 ? -3.957 -1.727 -7.809 1 92.5 11 SER B C 1
ATOM 729 O O . SER B 1 11 ? -3.807 -2.814 -8.367 1 92.5 11 SER B O 1
ATOM 731 N N . LEU B 1 12 ? -3.246 -1.37 -6.797 1 94.25 12 LEU B N 1
ATOM 732 C CA . LEU B 1 12 ? -2.234 -2.238 -6.203 1 94.25 12 LEU B CA 1
ATOM 733 C C . LEU B 1 12 ? -2.875 -3.48 -5.59 1 94.25 12 LEU B C 1
ATOM 735 O O . LEU B 1 12 ? -2.404 -4.598 -5.812 1 94.25 12 LEU B O 1
ATOM 739 N N . LEU B 1 13 ? -3.988 -3.24 -4.969 1 95.44 13 LEU B N 1
ATOM 740 C CA . LEU B 1 13 ? -4.684 -4.328 -4.289 1 95.44 13 LEU B CA 1
ATOM 741 C C . LEU B 1 13 ? -5.262 -5.316 -5.293 1 95.44 13 LEU B C 1
ATOM 743 O O . LEU B 1 13 ? -5.285 -6.523 -5.043 1 95.44 13 LEU B O 1
ATOM 747 N N . SER B 1 14 ? -5.715 -4.781 -6.367 1 96.06 14 SER B N 1
ATOM 748 C CA . SER B 1 14 ? -6.285 -5.637 -7.402 1 96.06 14 SER B CA 1
ATOM 749 C C . SER B 1 14 ? -5.254 -6.629 -7.93 1 96.06 14 SER B C 1
ATOM 751 O O . SER B 1 14 ? -5.547 -7.812 -8.094 1 96.06 14 SER B O 1
ATOM 753 N N . ASP B 1 15 ? -4.023 -6.117 -8.211 1 95.69 15 ASP B N 1
ATOM 754 C CA . ASP B 1 15 ? -2.953 -6.984 -8.688 1 95.69 15 ASP B CA 1
ATOM 755 C C . ASP B 1 15 ? -2.545 -7.996 -7.621 1 95.69 15 ASP B C 1
ATOM 757 O O . ASP B 1 15 ? -2.352 -9.18 -7.918 1 95.69 15 ASP B O 1
ATOM 761 N N . TYR B 1 16 ? -2.451 -7.605 -6.41 1 96.5 16 TYR B N 1
ATOM 762 C CA . TYR B 1 16 ? -2.145 -8.477 -5.281 1 96.5 16 TYR B CA 1
ATOM 763 C C . TYR B 1 16 ? -3.184 -9.578 -5.145 1 96.5 16 T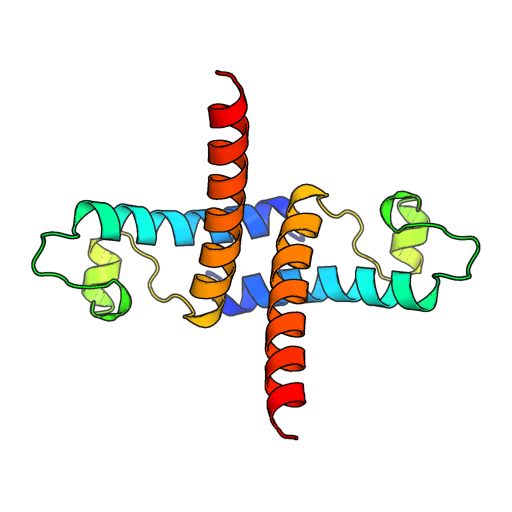YR B C 1
ATOM 765 O O . TYR B 1 16 ? -2.836 -10.75 -4.988 1 96.5 16 TYR B O 1
ATOM 773 N N . LYS B 1 17 ? -4.445 -9.195 -5.246 1 96.38 17 LYS B N 1
ATOM 774 C CA . LYS B 1 17 ? -5.527 -10.164 -5.082 1 96.38 17 LYS B CA 1
ATOM 775 C C . LYS B 1 17 ? -5.527 -11.188 -6.211 1 96.38 17 LYS B C 1
ATOM 777 O O . LYS B 1 17 ? -5.812 -12.367 -5.984 1 96.38 17 LYS B O 1
ATOM 782 N N . LYS B 1 18 ? -5.281 -10.734 -7.344 1 96.31 18 LYS B N 1
ATOM 783 C CA . LYS B 1 18 ? -5.215 -11.648 -8.484 1 96.31 18 LYS B CA 1
ATOM 784 C C . LYS B 1 18 ? -4.184 -12.742 -8.242 1 96.31 18 LYS B C 1
ATOM 786 O O . LYS B 1 18 ? -4.457 -13.922 -8.492 1 96.31 18 LYS B O 1
ATOM 791 N N . ILE B 1 19 ? -3.035 -12.383 -7.707 1 96.31 19 ILE B N 1
ATOM 792 C CA . ILE B 1 19 ? -1.961 -13.336 -7.441 1 96.31 19 ILE B CA 1
ATOM 793 C C . ILE B 1 19 ? -2.375 -14.281 -6.316 1 96.31 19 ILE B C 1
ATOM 795 O O . ILE B 1 19 ? -2.238 -15.5 -6.441 1 96.31 19 ILE B O 1
ATOM 799 N N . THR B 1 20 ? -2.924 -13.719 -5.312 1 95.5 20 THR B N 1
ATOM 800 C CA . THR B 1 20 ? -3.27 -14.523 -4.145 1 95.5 20 THR B CA 1
ATOM 801 C C . THR B 1 20 ? -4.402 -15.492 -4.469 1 95.5 20 THR B C 1
ATOM 803 O O . THR B 1 20 ? -4.387 -16.641 -4.027 1 95.5 20 THR B O 1
ATOM 806 N N . ILE B 1 21 ? -5.379 -14.992 -5.211 1 94.31 21 ILE B N 1
ATOM 807 C CA . ILE B 1 21 ? -6.504 -15.836 -5.605 1 94.31 21 ILE B CA 1
ATOM 808 C C . ILE B 1 21 ? -6.016 -16.953 -6.516 1 94.31 21 ILE B C 1
ATOM 810 O O . ILE B 1 21 ? -6.406 -18.109 -6.348 1 94.31 21 ILE B O 1
ATOM 814 N N . TRP B 1 22 ? -5.184 -16.547 -7.418 1 95.19 22 TRP B N 1
ATOM 815 C CA . TRP B 1 22 ? -4.613 -17.562 -8.305 1 95.19 22 TRP B CA 1
ATOM 816 C C . TRP B 1 22 ? -3.828 -18.594 -7.508 1 95.19 22 TRP B C 1
ATOM 818 O O . TRP B 1 22 ? -3.988 -19.797 -7.719 1 95.19 22 TRP B O 1
ATOM 828 N N . GLU B 1 23 ? -2.941 -18.172 -6.617 1 93.88 23 GLU B N 1
ATOM 829 C CA . GLU B 1 23 ? -2.121 -19.078 -5.824 1 93.88 23 GLU B CA 1
ATOM 830 C C . GLU B 1 23 ? -2.988 -20 -4.961 1 93.88 23 GLU B C 1
ATOM 832 O O . GLU B 1 23 ? -2.693 -21.188 -4.812 1 93.88 23 GLU B O 1
ATOM 837 N N . ALA B 1 24 ? -4.012 -19.422 -4.434 1 92.19 24 ALA B N 1
ATOM 838 C CA . ALA B 1 24 ? -4.918 -20.203 -3.6 1 92.19 24 ALA B CA 1
ATOM 839 C C . ALA B 1 24 ? -5.613 -21.297 -4.418 1 92.19 24 ALA B C 1
ATOM 841 O O . ALA B 1 24 ? -5.805 -22.422 -3.938 1 92.19 24 ALA B O 1
ATOM 842 N N . SER B 1 25 ? -5.984 -20.953 -5.609 1 91.56 25 SER B N 1
ATOM 843 C CA . SER B 1 25 ? -6.719 -21.859 -6.477 1 91.56 25 SER B CA 1
ATOM 844 C C . SER B 1 25 ? -5.805 -22.953 -7.039 1 91.56 25 SER B C 1
ATOM 846 O O . SER B 1 25 ? -6.27 -24.031 -7.422 1 91.56 25 SER B O 1
ATOM 848 N N . ASN B 1 26 ? -4.492 -22.719 -6.984 1 89.31 26 ASN B N 1
ATOM 849 C CA . ASN B 1 26 ? -3.557 -23.641 -7.613 1 89.31 26 ASN B CA 1
ATOM 850 C C . ASN B 1 26 ? -2.592 -24.25 -6.594 1 89.31 26 ASN B C 1
ATOM 852 O O . ASN B 1 26 ? -1.505 -24.703 -6.957 1 89.31 26 ASN B O 1
ATOM 856 N N . SER B 1 27 ? -2.896 -24.109 -5.387 1 82.25 27 SER B N 1
ATOM 857 C CA . SER B 1 27 ? -2.041 -24.578 -4.305 1 82.25 27 SER B CA 1
ATOM 858 C C . SER B 1 27 ? -1.691 -26.047 -4.477 1 82.25 27 SER B C 1
ATOM 860 O O . SER B 1 27 ? -0.596 -26.484 -4.109 1 82.25 27 SER B O 1
ATOM 862 N N . ALA B 1 28 ? -2.564 -26.734 -5.031 1 78.5 28 ALA B N 1
ATOM 863 C CA . ALA B 1 28 ? -2.367 -28.172 -5.207 1 78.5 28 ALA B CA 1
ATOM 864 C C . ALA B 1 28 ? -1.811 -28.484 -6.594 1 78.5 28 ALA B C 1
ATOM 866 O O . ALA B 1 28 ? -1.461 -29.625 -6.887 1 78.5 28 ALA B O 1
ATOM 867 N N . SER B 1 29 ? -1.619 -27.438 -7.277 1 74.69 29 SER B N 1
ATOM 868 C CA . SER B 1 29 ? -1.209 -27.672 -8.656 1 74.69 29 SER B CA 1
ATOM 869 C C . SER B 1 29 ? 0.308 -27.781 -8.773 1 74.69 29 SER B C 1
ATOM 871 O O . SER B 1 29 ? 1.028 -27.547 -7.801 1 74.69 29 SER B O 1
ATOM 873 N N . ALA B 1 30 ? 0.73 -28.203 -9.945 1 77.94 30 ALA B N 1
ATOM 874 C CA . ALA B 1 30 ? 2.146 -28.375 -10.258 1 77.94 30 ALA B CA 1
ATOM 875 C C . ALA B 1 30 ? 2.814 -27.031 -10.539 1 77.94 30 ALA B C 1
ATOM 877 O O . ALA B 1 30 ? 4.039 -26.953 -10.633 1 77.94 30 ALA B O 1
AT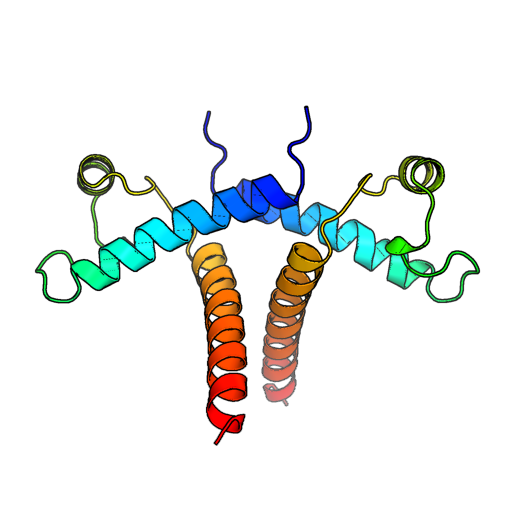OM 878 N N . TYR B 1 31 ? 2.205 -25.906 -10.648 1 81.44 31 TYR B N 1
ATOM 879 C CA . TYR B 1 31 ? 2.766 -24.641 -11.086 1 81.44 31 TYR B CA 1
ATOM 880 C C . TYR B 1 31 ? 3.688 -24.062 -10.023 1 81.44 31 TYR B C 1
ATOM 882 O O . TYR B 1 31 ? 4.648 -23.344 -10.344 1 81.44 31 TYR B O 1
ATOM 890 N N . GLY B 1 32 ? 3.504 -24.312 -8.867 1 84.44 32 GLY B N 1
ATOM 891 C CA . GLY B 1 32 ? 4.289 -23.672 -7.828 1 84.44 32 GLY B CA 1
ATOM 892 C C . GLY B 1 32 ? 3.84 -22.25 -7.535 1 84.44 32 GLY B C 1
ATOM 893 O O . GLY B 1 32 ? 2.766 -21.828 -7.973 1 84.44 32 GLY B O 1
ATOM 894 N N . PRO B 1 33 ? 4.719 -21.469 -6.781 1 90.62 33 PRO B N 1
ATOM 895 C CA . PRO B 1 33 ? 4.371 -20.078 -6.465 1 90.62 33 PRO B CA 1
ATOM 896 C C . PRO B 1 33 ? 4.457 -19.156 -7.68 1 90.62 33 PRO B C 1
ATOM 898 O O . PRO B 1 33 ? 5.055 -19.516 -8.695 1 90.62 33 PRO B O 1
ATOM 901 N N . TYR B 1 34 ? 3.719 -18.031 -7.648 1 93.94 34 TYR B N 1
ATOM 902 C CA . TYR B 1 34 ? 3.705 -17.016 -8.695 1 93.94 34 TYR B CA 1
ATOM 903 C C . TYR B 1 34 ? 5.113 -16.75 -9.219 1 93.94 34 TYR B C 1
ATOM 905 O O . TYR B 1 34 ? 5.324 -16.625 -10.422 1 93.94 34 TYR B O 1
ATOM 913 N N . SER B 1 35 ? 6.078 -16.625 -8.25 1 92.31 35 SER B N 1
ATOM 914 C CA . SER B 1 35 ? 7.438 -16.219 -8.602 1 92.31 35 SER B CA 1
ATOM 915 C C . SER B 1 35 ? 8.133 -17.297 -9.438 1 92.31 35 SER B C 1
ATOM 917 O O . SER B 1 35 ? 9.125 -17.016 -10.109 1 92.31 35 SER B O 1
ATOM 919 N N . SER B 1 36 ? 7.641 -18.484 -9.445 1 92.12 36 SER B N 1
ATOM 920 C CA . SER B 1 36 ? 8.25 -19.594 -10.18 1 92.12 36 SER B CA 1
ATOM 921 C C . SER B 1 36 ? 7.762 -19.641 -11.617 1 92.12 36 SER B C 1
ATOM 923 O O . SER B 1 36 ? 8.344 -20.344 -12.453 1 92.12 36 SER B O 1
ATOM 925 N N . LEU B 1 37 ? 6.805 -18.922 -11.891 1 92.69 37 LEU B N 1
ATOM 926 C CA . LEU B 1 37 ? 6.211 -18.922 -13.219 1 92.69 37 LEU B CA 1
ATOM 927 C C . LEU B 1 37 ? 7.031 -18.078 -14.188 1 92.69 37 LEU B C 1
ATOM 929 O O . LEU B 1 37 ? 7.52 -17 -13.82 1 92.69 37 LEU B O 1
ATOM 933 N N . LYS B 1 38 ? 7.117 -18.594 -15.375 1 93 38 LYS B N 1
ATOM 934 C CA . LYS B 1 38 ? 7.75 -17.828 -16.438 1 93 38 LYS B CA 1
ATOM 935 C C . LYS B 1 38 ? 6.828 -16.703 -16.922 1 93 38 LYS B C 1
ATOM 937 O O . LYS B 1 38 ? 5.605 -16.844 -16.891 1 93 38 LYS B O 1
ATOM 942 N N . PRO B 1 39 ? 7.418 -15.641 -17.391 1 93.5 39 PRO B N 1
ATOM 943 C CA . PRO B 1 39 ? 6.629 -14.484 -17.812 1 93.5 39 PRO B CA 1
ATOM 944 C C . PRO B 1 39 ? 5.535 -14.844 -18.812 1 93.5 39 PRO B C 1
ATOM 946 O O . PRO B 1 39 ? 4.414 -14.336 -18.719 1 93.5 39 PRO B O 1
ATOM 949 N N . GLY B 1 40 ? 5.852 -15.664 -19.766 1 94.19 40 GLY B N 1
ATOM 950 C CA . GLY B 1 40 ? 4.859 -16.094 -20.75 1 94.19 40 GLY B CA 1
ATOM 951 C C . GLY B 1 40 ? 3.66 -16.766 -20.125 1 94.19 40 GLY B C 1
ATOM 952 O O . GLY B 1 40 ? 2.523 -16.562 -20.547 1 94.19 40 GLY B O 1
ATOM 953 N N . ARG B 1 41 ? 3.822 -17.609 -19.156 1 92.81 41 ARG B N 1
ATOM 954 C CA . ARG B 1 41 ? 2.754 -18.312 -18.453 1 92.81 41 ARG B CA 1
ATOM 955 C C . ARG B 1 41 ? 1.897 -17.359 -17.641 1 92.81 41 ARG B C 1
ATOM 957 O O . ARG B 1 41 ? 0.672 -17.484 -17.609 1 92.81 41 ARG B O 1
ATOM 964 N N . ARG B 1 42 ? 2.547 -16.328 -17.062 1 94.56 42 ARG B N 1
ATOM 965 C CA . ARG B 1 42 ? 1.812 -15.328 -16.297 1 94.56 42 ARG B CA 1
ATOM 966 C C . ARG B 1 42 ? 0.857 -14.547 -17.188 1 94.56 42 ARG B C 1
ATOM 968 O O . ARG B 1 42 ? -0.275 -14.258 -16.797 1 94.56 42 ARG B O 1
ATOM 975 N N . ARG B 1 43 ? 1.304 -14.305 -18.375 1 95.12 43 ARG B N 1
ATOM 976 C CA . ARG B 1 43 ? 0.458 -13.609 -19.344 1 95.12 43 ARG B CA 1
ATOM 977 C C . ARG B 1 43 ? -0.758 -14.453 -19.703 1 95.12 43 ARG B C 1
ATOM 979 O O . ARG B 1 43 ? -1.872 -13.93 -19.812 1 95.12 43 ARG B O 1
ATOM 986 N N . LYS B 1 44 ? -0.564 -15.734 -19.875 1 93.88 44 LYS B N 1
ATOM 987 C CA . LYS B 1 44 ? -1.638 -16.641 -20.25 1 93.88 44 LYS B CA 1
ATOM 988 C C . LYS B 1 44 ? -2.654 -16.797 -19.125 1 93.88 44 LYS B C 1
ATOM 990 O O . LYS B 1 44 ? -3.84 -17.016 -19.375 1 93.88 44 LYS B O 1
ATOM 995 N N . LEU B 1 45 ? -2.164 -16.578 -17.969 1 92.88 45 LEU B N 1
ATOM 996 C CA . LEU B 1 45 ? -3.006 -16.75 -16.781 1 92.88 45 LEU B CA 1
ATOM 997 C C . LEU B 1 45 ? -3.592 -15.422 -16.328 1 92.88 45 LEU B C 1
ATOM 999 O O . LEU B 1 45 ? -4.246 -15.352 -15.289 1 92.88 45 LEU B O 1
ATOM 1003 N N . HIS B 1 46 ? -3.377 -14.352 -17.016 1 94.12 46 HIS B N 1
ATOM 1004 C CA . HIS B 1 46 ? -3.881 -13.008 -16.734 1 94.12 46 HIS B CA 1
ATOM 1005 C C . HIS B 1 46 ? -3.365 -12.492 -15.398 1 94.12 46 HIS B C 1
ATOM 1007 O O . HIS B 1 46 ? -4.109 -11.867 -14.641 1 94.12 46 HIS B O 1
ATOM 1013 N N . LEU B 1 47 ? -2.148 -12.852 -15.188 1 95.25 47 LEU B N 1
ATOM 1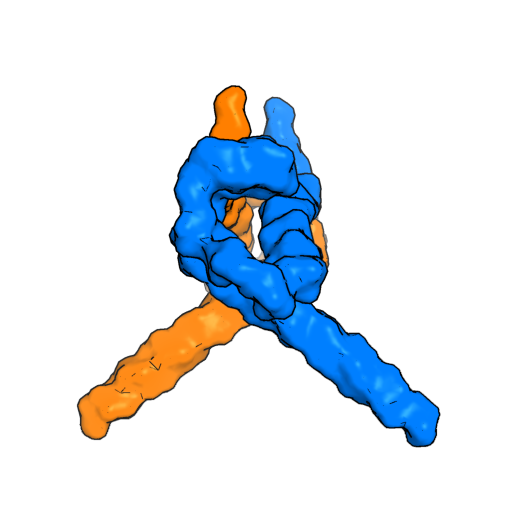014 C CA . LEU B 1 47 ? -1.458 -12.375 -13.992 1 95.25 47 LEU B CA 1
ATOM 1015 C C . LEU B 1 47 ? -0.536 -11.211 -14.328 1 95.25 47 LEU B C 1
ATOM 1017 O O . LEU B 1 47 ? -0.107 -11.062 -15.477 1 95.25 47 LEU B O 1
ATOM 1021 N N . PRO B 1 48 ? -0.275 -10.352 -13.367 1 94.5 48 PRO B N 1
ATOM 1022 C CA . PRO B 1 48 ? 0.71 -9.297 -13.617 1 94.5 48 PRO B CA 1
ATOM 1023 C C . PRO B 1 48 ? 2.061 -9.852 -14.07 1 94.5 48 PRO B C 1
ATOM 1025 O O . PRO B 1 48 ? 2.508 -10.883 -13.57 1 94.5 48 PRO B O 1
ATOM 1028 N N . TYR B 1 49 ? 2.545 -9.219 -15.008 1 91.31 49 TYR B N 1
ATOM 1029 C CA . TYR B 1 49 ? 3.799 -9.656 -15.602 1 91.31 49 TYR B CA 1
ATOM 1030 C C . TYR B 1 49 ? 4.887 -9.805 -14.547 1 91.31 49 TYR B C 1
ATOM 1032 O O . TYR B 1 49 ? 5.66 -10.766 -14.57 1 91.31 49 TYR B O 1
ATOM 1040 N N . SER B 1 50 ? 5.008 -8.797 -13.742 1 91.62 50 SER B N 1
ATOM 1041 C CA . SER B 1 50 ? 5.938 -8.828 -12.617 1 91.62 50 SER B CA 1
ATOM 1042 C C . SER B 1 50 ? 5.348 -8.125 -11.398 1 91.62 50 SER B C 1
ATOM 1044 O O . SER B 1 50 ? 4.488 -7.25 -11.531 1 91.62 50 SER B O 1
ATOM 1046 N N . PHE B 1 51 ? 5.809 -8.617 -10.258 1 94.88 51 PHE B N 1
ATOM 1047 C CA . PHE B 1 51 ? 5.391 -8 -9.008 1 94.88 51 PHE B CA 1
ATOM 1048 C C . PHE B 1 51 ? 6.551 -7.945 -8.016 1 94.88 51 PHE B C 1
ATOM 1050 O O . PHE B 1 51 ? 7.195 -8.961 -7.758 1 94.88 51 PHE B O 1
ATOM 1057 N N . ASP B 1 52 ? 6.762 -6.742 -7.605 1 95.25 52 ASP B N 1
ATOM 1058 C CA . ASP B 1 52 ? 7.867 -6.547 -6.676 1 95.25 52 ASP B CA 1
ATOM 1059 C C . ASP B 1 52 ? 7.613 -7.273 -5.355 1 95.25 52 ASP B C 1
ATOM 1061 O O . ASP B 1 52 ? 6.535 -7.148 -4.77 1 95.25 52 ASP B O 1
ATOM 1065 N N . GLN B 1 53 ? 8.664 -8.062 -4.91 1 93.62 53 GLN B N 1
ATOM 1066 C CA . GLN B 1 53 ? 8.492 -8.922 -3.74 1 93.62 53 GLN B CA 1
ATOM 1067 C C . GLN B 1 53 ? 8.32 -8.094 -2.473 1 93.62 53 GLN B C 1
ATOM 1069 O O . GLN B 1 53 ? 7.578 -8.484 -1.566 1 93.62 53 GLN B O 1
ATOM 1074 N N . GLN B 1 54 ? 8.977 -6.977 -2.373 1 92.75 54 GLN B N 1
ATOM 1075 C CA . GLN B 1 54 ? 8.844 -6.129 -1.194 1 92.75 54 GLN B CA 1
ATOM 1076 C C . GLN B 1 54 ? 7.438 -5.531 -1.104 1 92.75 54 GLN B C 1
ATOM 1078 O O . GLN B 1 54 ? 6.844 -5.496 -0.025 1 92.75 54 GLN B O 1
ATOM 1083 N N . VAL B 1 55 ? 6.973 -5.113 -2.221 1 94.62 55 VAL B N 1
ATOM 1084 C CA . VAL B 1 55 ? 5.625 -4.555 -2.268 1 94.62 55 VAL B CA 1
ATOM 1085 C C . VAL B 1 55 ? 4.605 -5.637 -1.914 1 94.62 55 VAL B C 1
ATOM 1087 O O . VAL B 1 55 ? 3.697 -5.406 -1.111 1 94.62 55 VAL B O 1
ATOM 1090 N N . PHE B 1 56 ? 4.828 -6.855 -2.43 1 95.56 56 PHE B N 1
ATOM 1091 C CA . PHE B 1 56 ? 3.918 -7.961 -2.145 1 95.56 56 PHE B CA 1
ATOM 1092 C C . PHE B 1 56 ? 3.848 -8.227 -0.646 1 95.56 56 PHE B C 1
ATOM 1094 O O . PHE B 1 56 ? 2.758 -8.344 -0.082 1 95.56 56 PHE B O 1
ATOM 1101 N N . ARG B 1 57 ? 5 -8.266 -0.04 1 93.62 57 ARG B N 1
ATOM 1102 C CA . ARG B 1 57 ? 5.062 -8.57 1.385 1 93.62 57 ARG B CA 1
ATOM 1103 C C . ARG B 1 57 ? 4.398 -7.477 2.211 1 93.62 57 ARG B C 1
ATOM 1105 O O . ARG B 1 57 ? 3.762 -7.758 3.23 1 93.62 57 ARG B O 1
ATOM 1112 N N . SER B 1 58 ? 4.527 -6.285 1.779 1 94.12 58 SER B N 1
ATOM 1113 C CA . SER B 1 58 ? 3.916 -5.16 2.48 1 94.12 58 SER B CA 1
ATOM 1114 C C . SER B 1 58 ? 2.395 -5.215 2.389 1 94.12 58 SER B C 1
ATOM 1116 O O . SER B 1 58 ? 1.7 -5.043 3.393 1 94.12 58 SER B O 1
ATOM 1118 N N . LEU B 1 59 ? 1.926 -5.453 1.243 1 94.75 59 LEU B N 1
ATOM 1119 C CA . LEU B 1 59 ? 0.484 -5.57 1.051 1 94.75 59 LEU B CA 1
ATOM 1120 C C . LEU B 1 59 ? -0.073 -6.762 1.821 1 94.75 59 LEU B C 1
ATOM 1122 O O . LEU B 1 59 ? -1.11 -6.648 2.479 1 94.75 59 LEU B O 1
ATOM 1126 N N . ASP B 1 60 ? 0.646 -7.816 1.735 1 94.06 60 ASP B N 1
ATOM 1127 C CA . ASP B 1 60 ? 0.246 -9.039 2.428 1 94.06 60 ASP B CA 1
ATOM 1128 C C . ASP B 1 60 ? 0.105 -8.797 3.93 1 94.06 60 ASP B C 1
ATOM 1130 O O . ASP B 1 60 ? -0.856 -9.258 4.551 1 94.06 60 ASP B O 1
ATOM 1134 N N . ALA B 1 61 ? 1.039 -8.07 4.438 1 91.38 61 ALA B N 1
ATOM 1135 C CA . ALA B 1 61 ? 1.022 -7.77 5.867 1 91.38 61 ALA B CA 1
ATOM 1136 C C . ALA B 1 61 ? -0.195 -6.93 6.238 1 91.38 61 ALA B C 1
ATOM 1138 O O . ALA B 1 61 ? -0.834 -7.168 7.266 1 91.38 61 ALA B O 1
ATOM 1139 N N . VAL B 1 62 ? -0.537 -5.973 5.395 1 90.69 62 VAL B N 1
ATOM 1140 C CA . VAL B 1 62 ? -1.666 -5.082 5.648 1 90.69 62 VAL B CA 1
ATOM 1141 C C . VAL B 1 62 ? -2.971 -5.875 5.594 1 90.69 62 VAL B C 1
ATOM 1143 O O . VAL B 1 62 ? -3.818 -5.75 6.48 1 90.69 62 VAL B O 1
ATOM 1146 N N . ILE B 1 63 ? -3.051 -6.652 4.625 1 92.75 63 ILE B N 1
ATOM 1147 C CA . ILE B 1 63 ? -4.305 -7.359 4.375 1 92.75 63 ILE B CA 1
ATOM 1148 C C . ILE B 1 63 ? -4.512 -8.43 5.445 1 92.75 63 ILE B C 1
ATOM 1150 O O . ILE B 1 63 ? -5.613 -8.578 5.977 1 92.75 63 ILE B O 1
ATOM 1154 N N . LYS B 1 64 ? -3.492 -9.086 5.801 1 91.44 64 LYS B N 1
ATOM 1155 C CA . LYS B 1 64 ? -3.605 -10.125 6.82 1 91.44 64 LYS B CA 1
ATOM 1156 C C . LYS B 1 64 ? -3.926 -9.523 8.188 1 91.44 64 LYS B C 1
ATOM 1158 O O . LYS B 1 64 ? -4.699 -10.086 8.961 1 91.44 64 LYS B O 1
ATOM 1163 N N . ALA B 1 65 ? -3.326 -8.383 8.461 1 87.81 65 ALA B N 1
ATOM 1164 C CA . ALA B 1 65 ? -3.645 -7.688 9.711 1 87.81 65 ALA B CA 1
ATOM 1165 C C . ALA B 1 65 ? -5.102 -7.246 9.734 1 87.81 65 ALA B C 1
ATOM 1167 O O . ALA B 1 65 ? -5.762 -7.316 10.773 1 87.81 65 ALA B O 1
ATOM 1168 N N . GLN B 1 66 ? -5.602 -6.773 8.641 1 88.56 66 GLN B N 1
ATOM 1169 C CA . GLN B 1 66 ? -6.992 -6.352 8.547 1 88.56 66 GLN B CA 1
ATOM 1170 C C . GLN B 1 66 ? -7.941 -7.531 8.727 1 88.56 66 GLN B C 1
ATOM 1172 O O . GLN B 1 66 ? -8.953 -7.418 9.422 1 88.56 66 GLN B O 1
ATOM 1177 N N . GLU B 1 67 ? -7.566 -8.625 8.086 1 89.88 67 GLU B N 1
ATOM 1178 C CA . GLU B 1 67 ? -8.383 -9.828 8.188 1 89.88 67 GLU B CA 1
ATOM 1179 C C . GLU B 1 67 ? -8.398 -10.367 9.617 1 89.88 67 GLU B C 1
ATOM 1181 O O . GLU B 1 67 ? -9.43 -10.836 10.102 1 89.88 67 GLU B O 1
ATOM 1186 N N . ALA B 1 68 ? -7.258 -10.281 10.227 1 90.75 68 ALA B N 1
ATOM 1187 C CA . ALA B 1 68 ? -7.148 -10.734 11.609 1 90.75 68 ALA B CA 1
ATOM 1188 C C . ALA B 1 68 ? -8.008 -9.891 12.539 1 90.75 68 ALA B C 1
ATOM 1190 O O . ALA B 1 68 ? -8.625 -10.406 13.477 1 90.75 68 ALA B O 1
ATOM 1191 N N . ARG B 1 69 ? -8.055 -8.617 12.336 1 87.38 69 ARG B N 1
ATOM 1192 C CA . ARG B 1 69 ? -8.875 -7.707 13.133 1 87.38 69 ARG B CA 1
ATOM 1193 C C . ARG B 1 69 ? -10.359 -8 12.953 1 87.38 69 ARG B C 1
ATOM 1195 O O . ARG B 1 69 ? -11.125 -7.988 13.922 1 87.38 69 ARG B O 1
ATOM 1202 N N . ILE B 1 70 ? -10.695 -8.266 11.664 1 89.44 70 ILE B N 1
ATOM 1203 C CA . ILE B 1 70 ? -12.086 -8.555 11.352 1 89.44 70 ILE B CA 1
ATOM 1204 C C . ILE B 1 70 ? -12.492 -9.883 11.977 1 89.44 70 ILE B C 1
ATOM 1206 O O . ILE B 1 70 ? -13.586 -10.008 12.531 1 89.44 70 ILE B O 1
ATOM 1210 N N . ALA B 1 71 ? -11.586 -10.812 11.922 1 92.12 71 ALA B N 1
ATOM 1211 C CA . ALA B 1 71 ? -11.852 -12.141 12.469 1 92.12 71 ALA B CA 1
ATOM 1212 C C . ALA B 1 71 ? -11.969 -12.094 13.992 1 92.12 71 ALA B C 1
ATOM 1214 O O . ALA B 1 71 ? -12.75 -12.844 14.578 1 92.12 71 ALA B O 1
ATOM 1215 N N . SER B 1 72 ? -11.164 -11.312 14.578 1 92.06 72 SER B N 1
ATOM 1216 C CA . SER B 1 72 ? -11.172 -11.203 16.031 1 92.06 72 SER B CA 1
ATOM 1217 C C . SER B 1 72 ? -12.43 -10.5 16.531 1 92.06 72 SER B C 1
ATOM 1219 O O . SER B 1 72 ? -12.906 -10.766 17.625 1 92.06 72 SER B O 1
ATOM 1221 N N . SER B 1 73 ? -12.836 -9.484 15.773 1 86.25 73 SER B N 1
ATOM 1222 C CA . SER B 1 73 ? -14.055 -8.766 16.156 1 86.25 73 SER B CA 1
ATOM 1223 C C . SER B 1 73 ? -15.289 -9.648 15.977 1 86.25 73 SER B C 1
ATOM 1225 O O . SER B 1 73 ? -16.297 -9.43 16.641 1 86.25 73 SER B O 1
ATOM 1227 N N . ALA B 1 74 ? -15.234 -10.422 15.094 1 85.81 74 ALA B N 1
ATOM 1228 C CA . ALA B 1 74 ? -16.344 -11.352 14.836 1 85.81 74 ALA B CA 1
ATOM 1229 C C . ALA B 1 74 ? -16.438 -12.406 15.938 1 85.81 74 ALA B C 1
ATOM 1231 O O . ALA B 1 74 ? -17.516 -12.953 16.188 1 85.81 74 ALA B O 1
ATOM 1232 N N . THR B 1 75 ? -15.258 -12.844 16.406 1 70.5 75 THR B N 1
ATOM 1233 C CA . THR B 1 75 ? -15.289 -13.859 17.453 1 70.5 75 THR B CA 1
ATOM 1234 C C . THR B 1 75 ? -15.836 -13.281 18.75 1 70.5 75 THR B C 1
ATOM 1236 O O . THR B 1 75 ? -16.312 -14.023 19.625 1 70.5 75 THR B O 1
ATOM 1239 N N . ASP B 1 76 ? -15.672 -12.008 18.906 1 60.16 76 ASP B N 1
ATOM 1240 C CA . ASP B 1 76 ? -16.156 -11.422 20.156 1 60.16 76 ASP B CA 1
ATOM 1241 C C . ASP B 1 76 ? -17.672 -11.352 20.188 1 60.16 76 ASP B C 1
ATOM 1243 O O . ASP B 1 76 ? -18.266 -10.875 21.156 1 60.16 76 ASP B O 1
ATOM 1247 N N . ILE B 1 77 ? -18.266 -11.617 19.109 1 58.59 77 ILE B N 1
ATOM 1248 C CA . ILE B 1 77 ? -19.734 -11.594 19.141 1 58.59 77 ILE B CA 1
ATOM 1249 C C . ILE B 1 77 ? -20.25 -12.844 19.844 1 58.59 77 ILE B C 1
ATOM 1251 O O . ILE B 1 77 ? -21.438 -12.969 20.109 1 58.59 77 ILE B O 1
ATOM 1255 N N . ASP B 1 78 ? -19.547 -13.867 20.281 1 39.5 78 ASP B N 1
ATOM 1256 C CA . ASP B 1 78 ? -20.266 -14.867 21.062 1 39.5 78 ASP B CA 1
ATOM 1257 C C . ASP B 1 78 ? -20.672 -14.305 22.422 1 39.5 78 ASP B C 1
ATOM 1259 O O . ASP B 1 78 ? -19.906 -13.578 23.062 1 39.5 78 ASP B O 1
#

pLDDT: mean 88.68, std 11.12, range [39.5, 96.5]